Protein AF-A0A1Q7SGV6-F1 (afdb_monomer_lite)

Sequence (73 aa):
MSDPPLAACPRCTEPVNRIISAPNLNRYNFSSPTEAKYAKVTPREEIAKERELQKGYERIWLPPPVKHNPWEE

Structure (mmCIF, N/CA/C/O backbone):
data_AF-A0A1Q7SGV6-F1
#
_entry.id   AF-A0A1Q7SGV6-F1
#
loop_
_atom_site.group_PDB
_atom_site.id
_atom_site.type_symbol
_atom_site.label_atom_id
_atom_site.label_alt_id
_atom_site.label_comp_id
_atom_site.label_asym_id
_atom_site.label_entity_id
_atom_site.label_seq_id
_atom_site.pdbx_PDB_ins_code
_atom_site.Cartn_x
_atom_site.Cartn_y
_atom_site.Cartn_z
_atom_site.occupancy
_atom_site.B_iso_or_equiv
_atom_site.auth_seq_id
_atom_site.auth_comp_id
_atom_site.auth_asym_id
_atom_site.auth_atom_id
_atom_site.pdbx_PDB_model_num
ATOM 1 N N . MET A 1 1 ? 3.035 -12.019 -15.516 1.00 40.88 1 MET A N 1
ATOM 2 C CA . MET A 1 1 ? 3.330 -11.593 -16.898 1.00 40.88 1 MET A CA 1
ATOM 3 C C . MET A 1 1 ? 4.268 -12.629 -17.475 1.00 40.88 1 MET A C 1
ATOM 5 O O . MET A 1 1 ? 5.407 -12.687 -17.033 1.00 40.88 1 MET A O 1
ATOM 9 N N . SER A 1 2 ? 3.759 -13.482 -18.359 1.00 49.88 2 SER A N 1
ATOM 10 C CA . SER A 1 2 ? 4.488 -14.631 -18.914 1.00 49.88 2 SER A CA 1
ATOM 11 C C . SER A 1 2 ? 4.379 -14.637 -20.437 1.00 49.88 2 SER A C 1
ATOM 13 O O . SER A 1 2 ? 4.201 -15.686 -21.043 1.00 49.88 2 SER A O 1
ATOM 15 N N . ASP A 1 3 ? 4.428 -13.457 -21.048 1.00 53.59 3 ASP A N 1
ATOM 16 C CA . ASP A 1 3 ? 4.422 -13.340 -22.500 1.00 53.59 3 ASP A CA 1
ATOM 17 C C . ASP A 1 3 ? 5.859 -13.435 -23.022 1.00 53.59 3 ASP A C 1
ATOM 19 O O . ASP A 1 3 ? 6.773 -12.847 -22.424 1.00 53.59 3 ASP A O 1
ATOM 23 N N . PRO A 1 4 ? 6.094 -14.185 -24.113 1.00 66.12 4 PRO A N 1
ATOM 24 C CA . PRO A 1 4 ? 7.414 -14.290 -24.698 1.00 66.12 4 PRO A CA 1
ATOM 25 C C . PRO A 1 4 ? 7.879 -12.921 -25.228 1.00 66.12 4 PRO A C 1
ATOM 27 O O . PRO A 1 4 ? 7.082 -12.115 -25.712 1.00 66.12 4 PRO A O 1
ATOM 30 N N . PRO A 1 5 ? 9.185 -12.640 -25.145 1.00 65.69 5 PRO A N 1
ATOM 31 C CA . PRO A 1 5 ? 9.768 -11.378 -25.581 1.00 65.69 5 PRO A CA 1
ATOM 32 C C . PRO A 1 5 ? 9.604 -11.184 -27.095 1.00 65.69 5 PRO A C 1
ATOM 34 O O . PRO A 1 5 ? 9.861 -12.099 -27.876 1.00 65.69 5 PRO A O 1
ATOM 37 N N . LEU A 1 6 ? 9.248 -9.968 -27.512 1.00 73.88 6 LEU A N 1
ATOM 38 C CA . LEU A 1 6 ? 9.170 -9.599 -28.927 1.00 73.88 6 LEU A CA 1
ATOM 39 C C . LEU A 1 6 ? 10.569 -9.632 -29.564 1.00 73.88 6 LEU A C 1
ATOM 41 O O . LEU A 1 6 ? 11.477 -8.946 -29.097 1.00 73.88 6 LEU A O 1
ATOM 45 N N . ALA A 1 7 ? 10.735 -10.428 -30.624 1.00 75.38 7 ALA A N 1
ATOM 46 C CA . ALA A 1 7 ? 11.998 -10.561 -31.357 1.00 75.38 7 ALA A CA 1
ATOM 47 C C . ALA A 1 7 ? 12.188 -9.479 -32.439 1.00 75.38 7 ALA A C 1
ATOM 49 O O . ALA A 1 7 ? 13.313 -9.057 -32.703 1.00 75.38 7 ALA A O 1
ATOM 50 N N . ALA A 1 8 ? 11.094 -9.011 -33.045 1.00 80.06 8 ALA A N 1
ATOM 51 C CA . ALA A 1 8 ? 11.105 -8.035 -34.131 1.00 80.06 8 ALA A CA 1
ATOM 52 C C . ALA A 1 8 ? 10.044 -6.950 -33.911 1.00 80.06 8 ALA A C 1
ATOM 54 O O . ALA A 1 8 ? 8.992 -7.198 -33.313 1.00 80.06 8 ALA A O 1
ATOM 55 N N . CYS A 1 9 ? 10.321 -5.740 -34.397 1.00 74.12 9 CYS A N 1
ATOM 56 C CA . CYS A 1 9 ? 9.367 -4.641 -34.337 1.00 74.12 9 CYS A CA 1
ATOM 57 C C . CYS A 1 9 ? 8.211 -4.904 -35.321 1.00 74.12 9 CYS A C 1
ATOM 59 O O . CYS A 1 9 ? 8.470 -5.080 -36.512 1.00 74.12 9 CYS A O 1
ATOM 61 N N . PRO A 1 10 ? 6.935 -4.854 -34.896 1.00 79.31 10 PRO A N 1
ATOM 62 C CA . PRO A 1 10 ? 5.801 -5.118 -35.787 1.00 79.31 10 PRO A CA 1
ATOM 63 C C . PRO A 1 10 ? 5.612 -4.050 -36.879 1.00 79.31 10 PRO A C 1
ATOM 65 O O . PRO A 1 10 ? 4.826 -4.253 -37.797 1.00 79.31 10 PRO A O 1
ATOM 68 N N . ARG A 1 11 ? 6.306 -2.906 -36.783 1.00 81.25 11 ARG A N 1
ATOM 69 C CA . ARG A 1 11 ? 6.173 -1.775 -37.714 1.00 81.25 11 ARG A CA 1
ATOM 70 C C . ARG A 1 11 ? 7.303 -1.679 -38.740 1.00 81.25 11 ARG A C 1
ATOM 72 O O . ARG A 1 11 ? 7.041 -1.287 -39.869 1.00 81.25 11 ARG A O 1
ATOM 79 N N . CYS A 1 12 ? 8.538 -1.993 -38.351 1.00 84.31 12 CYS A N 1
ATOM 80 C CA . CYS A 1 12 ? 9.712 -1.887 -39.228 1.00 84.31 12 CYS A CA 1
ATOM 81 C C . CYS A 1 12 ? 10.451 -3.214 -39.434 1.00 84.31 12 CYS A C 1
ATOM 83 O O . CYS A 1 12 ? 11.429 -3.242 -40.171 1.00 84.31 12 CYS A O 1
ATOM 85 N N . THR A 1 13 ? 10.008 -4.313 -38.809 1.00 81.94 13 THR A N 1
ATOM 86 C CA . THR A 1 13 ? 10.610 -5.663 -38.896 1.00 81.94 13 THR A CA 1
ATOM 87 C C . THR A 1 13 ? 12.080 -5.776 -38.474 1.00 81.94 13 THR A C 1
ATOM 89 O O . THR A 1 13 ? 12.654 -6.858 -38.536 1.00 81.94 13 THR A O 1
ATOM 92 N N . GLU A 1 14 ? 12.682 -4.695 -37.980 1.00 82.94 14 GLU A N 1
ATOM 93 C CA . GLU A 1 14 ? 14.049 -4.692 -37.466 1.00 82.94 14 GLU A CA 1
ATOM 94 C C . GLU A 1 14 ? 14.172 -5.481 -36.148 1.00 82.94 14 GLU A C 1
ATOM 96 O O . GLU A 1 14 ? 13.201 -5.554 -35.373 1.00 82.94 14 GLU A O 1
ATOM 101 N N . PRO A 1 15 ? 15.357 -6.069 -35.874 1.00 79.31 15 PRO A N 1
ATOM 102 C CA . PRO A 1 15 ? 15.612 -6.800 -34.640 1.00 79.31 15 PRO A CA 1
ATOM 103 C C . PRO A 1 15 ? 15.516 -5.864 -33.432 1.00 79.31 15 PRO A C 1
ATOM 105 O O . PRO A 1 15 ? 16.176 -4.825 -33.366 1.00 79.31 15 PRO A O 1
ATOM 108 N N . VAL A 1 16 ? 14.694 -6.241 -32.451 1.00 76.06 16 VAL A N 1
ATOM 109 C CA . VAL A 1 16 ? 14.517 -5.441 -31.236 1.00 76.06 16 VAL A CA 1
ATOM 110 C C . VAL A 1 16 ? 15.681 -5.713 -30.294 1.00 76.06 16 VAL A C 1
ATOM 112 O O . VAL A 1 16 ? 15.758 -6.764 -29.656 1.00 76.06 16 VAL A O 1
ATOM 115 N N . ASN A 1 17 ? 16.578 -4.738 -30.160 1.00 70.12 17 ASN A N 1
ATOM 116 C CA . ASN A 1 17 ? 17.596 -4.780 -29.122 1.00 70.12 17 ASN A CA 1
ATOM 117 C C . ASN A 1 17 ? 16.946 -4.534 -27.761 1.00 70.12 17 ASN A C 1
ATOM 119 O O . ASN A 1 17 ? 16.317 -3.501 -27.520 1.00 70.12 17 ASN A O 1
ATOM 123 N N . ARG A 1 18 ? 17.125 -5.489 -26.844 1.00 61.75 18 ARG A N 1
ATOM 124 C CA . ARG A 1 18 ? 16.756 -5.293 -25.445 1.00 61.75 18 ARG A CA 1
ATOM 125 C C . ARG A 1 18 ? 17.661 -4.225 -24.855 1.00 61.75 18 ARG A C 1
ATOM 127 O O . ARG A 1 18 ? 18.791 -4.507 -24.465 1.00 61.75 18 ARG A O 1
ATOM 134 N N . ILE A 1 19 ? 17.146 -3.011 -24.732 1.00 63.66 19 ILE A N 1
ATOM 135 C CA . ILE A 1 19 ? 17.698 -2.067 -23.771 1.00 63.66 19 ILE A CA 1
ATOM 136 C C . ILE A 1 19 ? 17.331 -2.654 -22.414 1.00 63.66 19 ILE A C 1
ATOM 138 O O . ILE A 1 19 ? 16.157 -2.683 -22.042 1.00 63.66 19 ILE A O 1
ATOM 142 N N . ILE A 1 20 ? 18.322 -3.198 -21.708 1.00 56.31 20 ILE A N 1
ATOM 143 C CA . ILE A 1 20 ? 18.179 -3.587 -20.307 1.00 56.31 20 ILE A CA 1
ATOM 144 C C . ILE A 1 20 ? 17.994 -2.272 -19.548 1.00 56.31 20 ILE A C 1
ATOM 146 O O . ILE A 1 20 ? 18.939 -1.700 -19.013 1.00 56.31 20 ILE A O 1
ATOM 150 N N . SER A 1 21 ? 16.772 -1.734 -19.557 1.00 55.38 21 SER A N 1
ATOM 151 C CA . SER A 1 21 ? 16.380 -0.746 -18.566 1.00 55.38 21 SER A CA 1
ATOM 152 C C . SER A 1 21 ? 16.654 -1.413 -17.232 1.00 55.38 21 SER A C 1
ATOM 154 O O . SER A 1 21 ? 16.188 -2.540 -17.028 1.00 55.38 21 SER A O 1
ATOM 156 N N . ALA A 1 22 ? 17.463 -0.771 -16.391 1.00 56.34 22 ALA A N 1
ATOM 157 C CA . ALA A 1 22 ? 17.839 -1.296 -15.090 1.00 56.34 22 ALA A CA 1
ATOM 158 C C . ALA A 1 22 ? 16.629 -1.997 -14.439 1.00 56.34 22 ALA A C 1
ATOM 160 O O . ALA A 1 22 ? 15.527 -1.443 -14.485 1.00 56.34 22 ALA A O 1
ATOM 161 N N . PRO A 1 23 ? 16.791 -3.187 -13.836 1.00 53.69 23 PRO A N 1
ATOM 162 C CA . PRO A 1 23 ? 15.677 -3.909 -13.216 1.00 53.69 23 PRO A CA 1
ATOM 163 C C . PRO A 1 23 ? 14.924 -3.083 -12.151 1.00 53.69 23 PRO A C 1
ATOM 165 O O . PRO A 1 23 ? 13.811 -3.434 -11.778 1.00 53.69 23 PRO A O 1
ATOM 168 N N . ASN A 1 24 ? 15.518 -1.965 -11.716 1.00 50.78 24 ASN A N 1
ATOM 169 C CA . ASN A 1 24 ? 14.978 -0.947 -10.819 1.00 50.78 24 ASN A CA 1
ATOM 170 C C . ASN A 1 24 ? 14.673 0.396 -11.513 1.00 50.78 24 ASN A C 1
ATOM 172 O O . ASN A 1 24 ? 14.796 1.454 -10.895 1.00 50.78 24 ASN A O 1
ATOM 176 N N . LEU A 1 25 ? 14.286 0.411 -12.792 1.00 53.69 25 LEU A N 1
ATOM 177 C CA . LEU A 1 25 ? 13.671 1.610 -13.355 1.00 53.69 25 LEU A CA 1
ATOM 178 C C . LEU A 1 25 ? 12.312 1.784 -12.662 1.00 53.69 25 LEU A C 1
ATOM 180 O O . LEU A 1 25 ? 11.315 1.184 -13.067 1.00 53.69 25 LEU A O 1
ATOM 184 N N . ASN A 1 26 ? 12.296 2.560 -11.575 1.00 53.09 26 ASN A N 1
ATOM 185 C CA . ASN A 1 26 ? 11.082 3.033 -10.928 1.00 53.09 26 ASN A CA 1
ATOM 186 C C . ASN A 1 26 ? 10.240 3.724 -12.006 1.00 53.09 26 ASN A C 1
ATOM 188 O O . ASN A 1 26 ? 10.482 4.871 -12.361 1.00 53.09 26 ASN A O 1
ATOM 192 N N . ARG A 1 27 ? 9.258 3.005 -12.564 1.00 58.97 27 ARG A N 1
ATOM 193 C CA . ARG A 1 27 ? 8.317 3.541 -13.564 1.00 58.97 27 ARG A CA 1
ATOM 194 C C . ARG A 1 27 ? 7.448 4.669 -13.004 1.00 58.97 27 ARG A C 1
ATOM 196 O O . ARG A 1 27 ? 6.749 5.335 -13.757 1.00 58.97 27 ARG A O 1
ATOM 203 N N . TYR A 1 28 ? 7.496 4.854 -11.692 1.00 61.22 28 TYR A N 1
ATOM 204 C CA . TYR A 1 28 ? 6.739 5.825 -10.937 1.00 61.22 28 TYR A CA 1
ATOM 205 C C . TYR A 1 28 ? 7.700 6.579 -10.022 1.00 61.22 28 TYR A C 1
ATOM 207 O O . TYR A 1 28 ? 8.440 5.968 -9.247 1.00 61.22 28 TYR A O 1
ATOM 215 N N . ASN A 1 29 ? 7.680 7.907 -10.113 1.00 64.62 29 ASN A N 1
ATOM 216 C CA . ASN A 1 29 ? 8.399 8.791 -9.202 1.00 64.62 29 ASN A CA 1
ATOM 217 C C . ASN A 1 29 ? 7.613 8.888 -7.889 1.00 64.62 29 ASN A C 1
ATOM 219 O O . ASN A 1 29 ? 6.952 9.891 -7.640 1.00 64.62 29 ASN A O 1
ATOM 223 N N . PHE A 1 30 ? 7.636 7.829 -7.080 1.00 73.69 30 PHE A N 1
ATOM 224 C CA . PHE A 1 30 ? 7.035 7.876 -5.750 1.00 73.69 30 PHE A CA 1
ATOM 225 C C . PHE A 1 30 ? 7.862 8.794 -4.849 1.00 73.69 30 PHE A C 1
ATOM 227 O O . PHE A 1 30 ? 9.084 8.659 -4.763 1.00 73.69 30 PHE A O 1
ATOM 234 N N . SER A 1 31 ? 7.192 9.704 -4.152 1.00 76.81 31 SER A N 1
ATOM 235 C CA . SER A 1 31 ? 7.811 10.609 -3.182 1.00 76.81 31 SER A CA 1
ATOM 236 C C . SER A 1 31 ? 8.243 9.887 -1.901 1.00 76.81 31 SER A C 1
ATOM 238 O O . SER A 1 31 ? 9.108 10.374 -1.175 1.00 76.81 31 SER A O 1
ATOM 240 N N . SER A 1 32 ? 7.661 8.713 -1.617 1.00 76.94 32 SER A N 1
ATOM 241 C CA . SER A 1 32 ? 7.966 7.925 -0.422 1.00 76.94 32 SER A CA 1
ATOM 242 C C . SER A 1 32 ? 7.768 6.412 -0.620 1.00 76.94 32 SER A C 1
ATOM 244 O O . SER A 1 32 ? 6.966 5.985 -1.456 1.00 76.94 32 SER A O 1
ATOM 246 N N . PRO A 1 33 ? 8.432 5.565 0.195 1.00 77.38 33 PRO A N 1
ATOM 247 C CA . PRO A 1 33 ? 8.175 4.120 0.226 1.00 77.38 33 PRO A CA 1
ATOM 248 C C . PRO A 1 33 ? 6.721 3.780 0.576 1.00 77.38 33 PRO A C 1
ATOM 250 O O . PRO A 1 33 ? 6.185 2.758 0.147 1.00 77.38 33 PRO A O 1
ATOM 253 N N . THR A 1 34 ? 6.082 4.650 1.357 1.00 78.31 34 THR A N 1
ATOM 254 C CA . THR A 1 34 ? 4.677 4.555 1.745 1.00 78.31 34 THR A CA 1
ATOM 255 C C . THR A 1 34 ? 3.784 4.690 0.519 1.00 78.31 34 THR A C 1
ATOM 257 O O . THR A 1 34 ? 2.966 3.813 0.258 1.00 78.31 34 THR A O 1
ATOM 260 N N . GLU A 1 35 ? 4.002 5.723 -0.292 1.00 75.56 35 GLU A N 1
ATOM 261 C CA . GLU A 1 35 ? 3.272 5.935 -1.543 1.00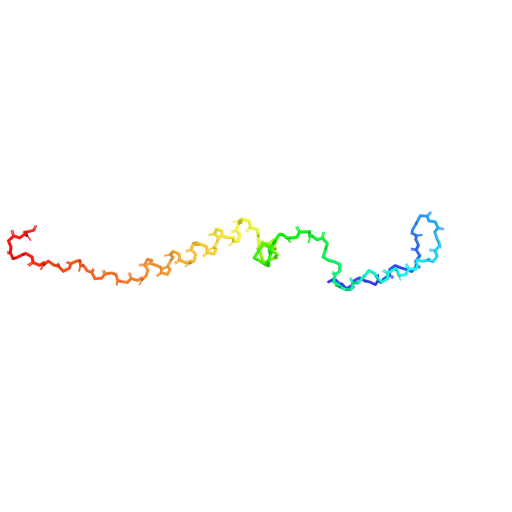 75.56 35 GLU A CA 1
ATOM 262 C C . GLU A 1 35 ? 3.442 4.749 -2.500 1.00 75.56 35 GLU A C 1
ATOM 264 O O . GLU A 1 35 ? 2.458 4.234 -3.020 1.00 75.56 35 GLU A O 1
ATOM 269 N N . ALA A 1 36 ? 4.661 4.222 -2.643 1.00 79.69 36 ALA A N 1
ATOM 270 C CA . ALA A 1 36 ? 4.915 3.037 -3.465 1.00 79.69 36 ALA A CA 1
ATOM 271 C C . ALA A 1 36 ? 4.138 1.793 -2.987 1.00 79.69 36 ALA A C 1
ATOM 273 O O . ALA A 1 36 ? 3.702 0.968 -3.795 1.00 79.69 36 ALA A O 1
ATOM 274 N N . LYS A 1 37 ? 3.961 1.648 -1.667 1.00 79.00 37 LYS A N 1
ATOM 275 C CA . LYS A 1 37 ? 3.204 0.549 -1.054 1.00 79.00 37 LYS A CA 1
ATOM 276 C C . LYS A 1 37 ? 1.701 0.686 -1.301 1.00 79.00 37 LYS A C 1
ATOM 278 O O . LYS A 1 37 ? 1.049 -0.324 -1.558 1.00 79.00 37 LYS A O 1
ATOM 283 N N . TYR A 1 38 ? 1.171 1.908 -1.240 1.00 79.19 38 TYR A N 1
ATOM 284 C CA . TYR A 1 38 ? -0.257 2.184 -1.424 1.00 79.19 38 TYR A CA 1
ATOM 285 C C . TYR A 1 38 ? -0.662 2.413 -2.887 1.00 79.19 38 TYR A C 1
ATOM 287 O O . TYR A 1 38 ? -1.827 2.250 -3.211 1.00 79.19 38 TYR A O 1
ATOM 295 N N . ALA A 1 39 ? 0.272 2.655 -3.811 1.00 79.94 39 ALA A N 1
ATOM 296 C CA . ALA A 1 39 ? -0.026 2.865 -5.234 1.00 79.94 39 ALA A CA 1
ATOM 297 C C . ALA A 1 39 ? -0.709 1.673 -5.933 1.00 79.94 39 ALA A C 1
ATOM 299 O O . ALA A 1 39 ? -1.332 1.832 -6.980 1.00 79.94 39 ALA A O 1
ATOM 300 N N . LYS A 1 40 ? -0.563 0.465 -5.379 1.00 76.56 40 LYS A N 1
ATOM 301 C CA . LYS A 1 40 ? -1.226 -0.749 -5.878 1.00 76.56 40 LYS A CA 1
ATOM 302 C C . LYS A 1 40 ? -2.598 -0.982 -5.248 1.00 76.56 40 LYS A C 1
ATOM 304 O O . LYS A 1 40 ? -3.298 -1.882 -5.696 1.00 76.56 40 LYS A O 1
ATOM 309 N N . VAL A 1 41 ? -2.936 -0.227 -4.204 1.00 80.81 41 VAL A N 1
ATOM 310 C CA . VAL A 1 41 ? -4.185 -0.361 -3.461 1.00 80.81 41 VAL A CA 1
ATOM 311 C C . VAL A 1 41 ? -5.197 0.595 -4.074 1.00 80.81 41 VAL A C 1
ATOM 313 O O . VAL A 1 41 ? -4.953 1.791 -4.213 1.00 80.81 41 VAL A O 1
ATOM 316 N N . THR A 1 42 ? -6.338 0.061 -4.481 1.00 82.69 42 THR A N 1
ATOM 317 C CA . THR A 1 42 ? -7.443 0.880 -4.981 1.00 82.69 42 THR A CA 1
ATOM 318 C C . THR A 1 42 ? -8.238 1.477 -3.813 1.00 82.69 42 THR A C 1
ATOM 320 O O . THR A 1 42 ? -8.336 0.844 -2.759 1.00 82.69 42 THR A O 1
ATOM 323 N N . PRO A 1 43 ? -8.920 2.627 -3.989 1.00 80.75 43 PRO A N 1
ATOM 324 C CA . PRO A 1 43 ? -9.748 3.216 -2.928 1.00 80.75 43 PRO A CA 1
ATOM 325 C C . PRO A 1 43 ? -10.798 2.248 -2.362 1.00 80.75 4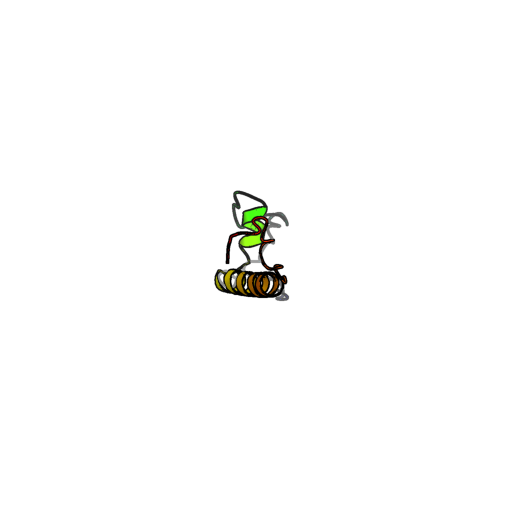3 PRO A C 1
ATOM 327 O O . PRO A 1 43 ? -11.148 2.285 -1.186 1.00 80.75 43 PRO A O 1
ATOM 330 N N . ARG A 1 44 ? -11.296 1.325 -3.195 1.00 81.81 44 ARG A N 1
ATOM 331 C CA . ARG A 1 44 ? -12.272 0.309 -2.784 1.00 81.81 44 ARG A CA 1
ATOM 332 C C . ARG A 1 44 ? -11.678 -0.719 -1.818 1.00 81.81 44 ARG A C 1
ATOM 334 O O . ARG A 1 44 ? -12.379 -1.169 -0.915 1.00 81.81 44 ARG A O 1
ATOM 341 N N . GLU A 1 45 ? -10.418 -1.094 -2.012 1.00 85.50 45 GLU A N 1
A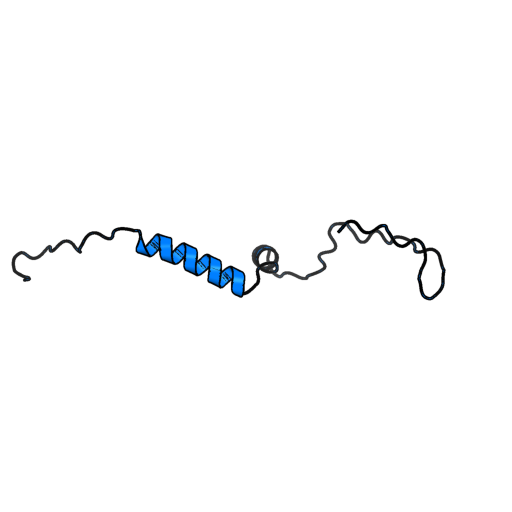TOM 342 C CA . GLU A 1 45 ? -9.700 -2.017 -1.128 1.00 85.50 45 GLU A CA 1
ATOM 343 C C . GLU A 1 45 ? -9.357 -1.354 0.210 1.00 85.50 45 GLU A C 1
ATOM 345 O O . GLU A 1 45 ? -9.449 -2.006 1.249 1.00 85.50 45 GLU A O 1
ATOM 350 N N . GLU A 1 46 ? -9.049 -0.052 0.211 1.00 82.19 46 GLU A N 1
ATOM 351 C CA . GLU A 1 46 ? -8.857 0.718 1.449 1.00 82.19 46 GLU A CA 1
ATOM 352 C C . GLU A 1 46 ? -10.136 0.751 2.291 1.00 82.19 46 GLU A C 1
ATOM 354 O O . GLU A 1 46 ? -10.103 0.404 3.472 1.00 82.19 46 GLU A O 1
ATOM 359 N N . ILE A 1 47 ? -11.279 1.051 1.664 1.00 85.44 47 ILE A N 1
ATOM 360 C CA . ILE A 1 47 ? -12.589 1.064 2.334 1.00 85.44 47 ILE A CA 1
ATOM 361 C C . ILE A 1 47 ? -12.950 -0.326 2.878 1.00 85.44 47 ILE A C 1
ATOM 363 O O . ILE A 1 47 ? -13.509 -0.450 3.968 1.00 85.44 47 ILE A O 1
ATOM 367 N N . ALA A 1 48 ? -12.651 -1.392 2.130 1.00 87.88 48 ALA A N 1
ATOM 368 C CA . ALA A 1 48 ? -12.907 -2.756 2.590 1.00 87.88 48 ALA A CA 1
ATOM 369 C C . ALA A 1 48 ? -12.078 -3.091 3.841 1.00 87.88 48 ALA A C 1
ATOM 371 O O . ALA A 1 48 ? -12.619 -3.607 4.820 1.00 87.88 48 ALA A O 1
ATOM 372 N N . LYS A 1 49 ? -10.794 -2.723 3.836 1.00 85.31 49 LYS A N 1
ATOM 373 C CA . LYS A 1 49 ? -9.881 -2.923 4.963 1.00 85.31 49 LYS A CA 1
ATOM 374 C C . LYS A 1 49 ? -10.289 -2.110 6.193 1.00 85.31 49 LYS A C 1
ATOM 376 O O . LYS A 1 49 ? -10.222 -2.615 7.311 1.00 85.31 49 LYS A O 1
ATOM 381 N N . GLU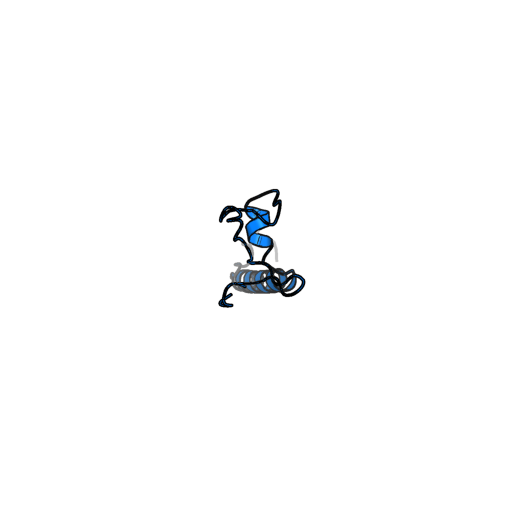 A 1 50 ? -10.745 -0.874 6.002 1.00 84.50 50 GLU A N 1
ATOM 382 C CA . GLU A 1 50 ? -11.253 -0.039 7.093 1.00 84.50 50 GLU A CA 1
ATOM 383 C C . GLU A 1 50 ? -12.493 -0.664 7.751 1.00 84.50 50 GLU A C 1
ATOM 385 O O . GLU A 1 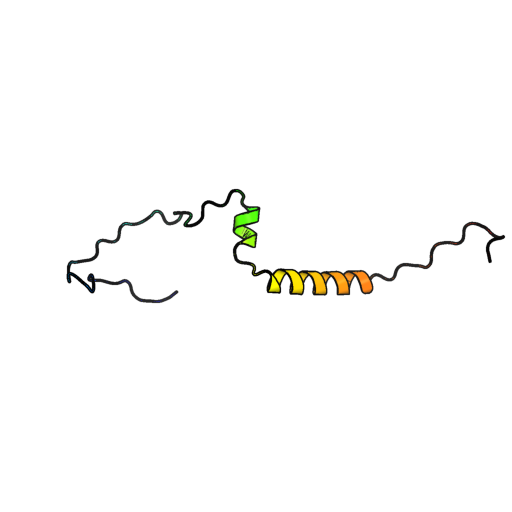50 ? -12.556 -0.770 8.976 1.00 84.50 50 GLU A O 1
ATOM 390 N N . ARG A 1 51 ? -13.438 -1.178 6.952 1.00 85.75 51 ARG A N 1
ATOM 391 C CA . ARG A 1 51 ? -14.628 -1.879 7.466 1.00 85.75 51 ARG A CA 1
ATOM 392 C C . ARG A 1 51 ? -14.276 -3.128 8.273 1.00 85.75 51 ARG A C 1
ATOM 394 O O . ARG A 1 51 ? -14.952 -3.441 9.249 1.00 85.75 51 ARG A O 1
ATOM 401 N N . GLU A 1 52 ? -13.244 -3.865 7.874 1.00 85.25 52 GLU A N 1
ATOM 402 C CA . GLU A 1 52 ? -12.762 -5.024 8.635 1.00 85.25 52 GLU A CA 1
ATOM 403 C C . GLU A 1 52 ? -12.139 -4.619 9.974 1.00 85.25 52 GLU A C 1
ATOM 405 O O . GLU A 1 52 ? -12.404 -5.264 10.989 1.00 85.25 52 GLU A O 1
ATOM 410 N N . LEU A 1 53 ? -11.370 -3.527 10.001 1.00 82.94 53 LEU A N 1
ATOM 411 C CA . LEU A 1 53 ? -10.816 -2.979 11.241 1.00 82.94 53 LEU A CA 1
ATOM 412 C C . LEU A 1 53 ? -11.923 -2.504 12.192 1.00 82.94 53 LEU A C 1
ATOM 414 O O . LEU A 1 53 ? -11.866 -2.804 13.384 1.00 82.94 53 LEU A O 1
ATOM 418 N N . GLN A 1 54 ? -12.957 -1.832 11.675 1.00 79.94 54 GLN A N 1
ATOM 419 C CA . GLN A 1 54 ? -14.106 -1.376 12.468 1.00 79.94 54 GLN A CA 1
ATOM 420 C C . GLN A 1 54 ? -14.860 -2.536 13.130 1.00 79.94 54 GLN A C 1
ATOM 422 O O . GLN A 1 54 ? -15.158 -2.455 14.319 1.00 79.94 54 GLN A O 1
ATOM 427 N N . LYS A 1 55 ? -15.061 -3.663 12.428 1.00 79.75 55 LYS A N 1
ATOM 428 C CA . LYS A 1 55 ? -15.627 -4.886 13.035 1.00 79.75 55 LYS A CA 1
ATOM 429 C C . LYS A 1 55 ? -14.807 -5.380 14.229 1.00 79.75 55 LYS A C 1
ATOM 431 O O . LYS A 1 55 ? -15.362 -5.936 15.171 1.00 79.75 55 LYS A O 1
ATOM 436 N N . GLY A 1 56 ? -13.485 -5.209 14.185 1.00 72.25 56 GLY A N 1
ATOM 437 C CA . GLY A 1 56 ? -12.597 -5.517 15.304 1.00 72.25 56 GLY A CA 1
ATOM 438 C C . GLY A 1 56 ? -12.853 -4.609 16.505 1.00 72.25 56 GLY A C 1
ATOM 439 O O . GLY A 1 56 ? -12.990 -5.117 17.615 1.00 72.25 56 GLY A O 1
ATOM 440 N N . TYR A 1 57 ? -12.974 -3.298 16.277 1.00 65.38 57 TYR A N 1
ATOM 441 C CA . TYR A 1 57 ? -13.275 -2.309 17.319 1.00 65.38 57 TYR A CA 1
ATOM 442 C C . TYR A 1 57 ? -14.646 -2.514 17.963 1.00 65.38 57 TYR A C 1
ATOM 444 O O . TYR A 1 57 ? -14.740 -2.487 19.185 1.00 65.38 57 TYR A O 1
ATOM 452 N N . GLU A 1 58 ? -15.686 -2.786 17.171 1.00 64.44 58 GLU A N 1
ATOM 453 C CA . GLU A 1 58 ? -17.030 -3.101 17.683 1.00 64.44 58 GLU A CA 1
ATOM 454 C C . GLU A 1 58 ? -17.034 -4.341 18.585 1.00 64.44 58 GLU A C 1
ATOM 456 O O . GLU A 1 58 ? -17.853 -4.463 19.494 1.00 64.44 58 GLU A O 1
ATOM 461 N N . ARG A 1 59 ? -16.100 -5.271 18.349 1.00 64.00 59 ARG A N 1
ATOM 462 C CA . ARG A 1 59 ? -15.964 -6.502 19.131 1.00 64.00 59 ARG A CA 1
ATOM 463 C C . ARG A 1 59 ? -15.138 -6.333 20.402 1.00 64.00 59 ARG A C 1
ATOM 465 O O . ARG A 1 59 ? -15.091 -7.266 21.207 1.00 64.00 59 ARG A O 1
ATOM 472 N N . ILE A 1 60 ? -14.472 -5.193 20.589 1.00 67.25 60 ILE A N 1
ATOM 473 C CA . ILE A 1 60 ? -13.823 -4.878 21.859 1.00 67.25 60 ILE A CA 1
ATOM 474 C C . ILE A 1 60 ? -14.946 -4.555 22.835 1.00 67.25 60 ILE A C 1
ATOM 476 O O . ILE A 1 60 ? -15.573 -3.501 22.766 1.00 67.25 60 ILE A O 1
ATOM 480 N N . TRP A 1 61 ? -15.216 -5.493 23.739 1.00 68.00 61 TRP A N 1
ATOM 481 C CA . TRP A 1 61 ? -16.122 -5.261 24.851 1.00 68.00 61 TRP A CA 1
ATOM 482 C C . TRP A 1 61 ? -15.553 -4.124 25.702 1.00 68.00 61 TRP A C 1
ATOM 484 O O . TRP A 1 61 ? -14.553 -4.300 26.401 1.00 68.00 61 TRP A O 1
ATOM 494 N N . LEU A 1 62 ? -16.159 -2.944 25.594 1.00 72.19 62 LEU A N 1
ATOM 495 C CA . LEU A 1 62 ? -15.846 -1.828 26.468 1.00 72.19 62 LEU A CA 1
ATOM 496 C C . LEU A 1 62 ? -16.651 -2.035 27.759 1.00 72.19 62 LEU A C 1
ATOM 498 O O . LEU A 1 62 ? -17.885 -2.065 27.684 1.00 72.19 62 LEU A O 1
ATOM 502 N N . PRO A 1 63 ? -16.009 -2.217 28.929 1.00 77.06 63 PRO A N 1
ATOM 503 C CA . PRO A 1 63 ? -16.746 -2.258 30.180 1.00 77.06 63 PRO A CA 1
ATOM 504 C C . PRO A 1 63 ? -17.535 -0.954 30.340 1.00 77.06 63 PRO A C 1
ATOM 506 O O . PRO A 1 63 ? -17.053 0.105 29.917 1.00 77.06 63 PRO A O 1
ATOM 509 N N . PRO A 1 64 ? -18.730 -0.999 30.951 1.00 79.50 64 PRO A N 1
ATOM 510 C CA . PRO A 1 64 ? -19.435 0.222 31.301 1.00 79.50 64 PRO A CA 1
ATOM 511 C C . PRO A 1 64 ? -18.511 1.121 32.139 1.00 79.50 64 PRO A C 1
ATOM 513 O O . PRO A 1 64 ? -17.714 0.602 32.932 1.00 79.50 64 PRO A O 1
ATOM 516 N N . PRO A 1 65 ? -18.584 2.452 31.963 1.00 80.12 65 PRO A N 1
ATOM 517 C CA . PRO A 1 65 ? -17.760 3.372 32.731 1.00 80.12 65 PRO A CA 1
ATOM 518 C C . PRO A 1 65 ? -17.982 3.121 34.222 1.00 80.12 65 PRO A C 1
ATOM 520 O O . PRO A 1 65 ? -19.117 2.968 34.681 1.00 80.12 65 PRO A O 1
ATOM 523 N N . VAL A 1 66 ? -16.887 3.045 34.978 1.00 81.00 66 VAL A N 1
ATOM 524 C CA . VAL A 1 66 ? -16.959 2.838 36.423 1.00 81.00 66 VAL A CA 1
ATOM 525 C C . VAL A 1 66 ? -17.626 4.063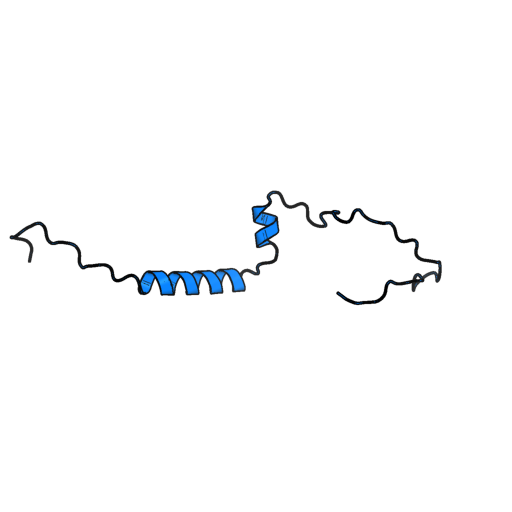 37.037 1.00 81.00 66 VAL A C 1
ATOM 527 O O . VAL A 1 66 ? -17.097 5.172 36.969 1.00 81.00 66 VAL A O 1
ATOM 530 N N . LYS A 1 67 ? -18.804 3.869 37.636 1.00 80.75 67 LYS A N 1
ATOM 531 C CA . LYS A 1 67 ? -19.458 4.904 38.436 1.00 80.75 67 LYS A CA 1
ATOM 532 C C . LYS A 1 67 ? -18.629 5.127 39.700 1.00 80.75 67 LYS A C 1
ATOM 534 O O . LYS A 1 67 ? -18.618 4.286 40.595 1.00 80.75 67 LYS A O 1
ATOM 539 N N . HIS A 1 68 ? -17.903 6.239 39.754 1.00 78.00 68 HIS A N 1
ATOM 540 C CA . HIS A 1 68 ? -17.095 6.610 40.920 1.00 78.00 68 HIS A CA 1
ATOM 541 C C . HIS A 1 68 ? -17.894 7.380 41.980 1.00 78.00 68 HIS A C 1
ATOM 543 O O . HIS A 1 68 ? -17.454 7.463 43.125 1.00 78.00 68 HIS A O 1
ATOM 549 N N . ASN A 1 69 ? -19.057 7.929 41.619 1.00 79.00 69 ASN A N 1
ATOM 550 C CA . ASN A 1 69 ? -19.898 8.700 42.523 1.00 79.00 69 ASN A CA 1
ATOM 551 C C . ASN A 1 69 ? -21.063 7.837 43.051 1.00 79.00 69 ASN A C 1
ATOM 553 O O . ASN A 1 69 ? -21.896 7.405 42.254 1.00 79.00 69 ASN A O 1
ATOM 557 N N . PRO A 1 70 ? -21.160 7.594 44.372 1.00 72.94 70 PRO A N 1
ATOM 558 C CA . PRO A 1 70 ? -22.268 6.837 44.959 1.00 72.94 70 PRO A CA 1
ATOM 559 C C . PRO A 1 70 ? -23.625 7.564 44.905 1.00 72.94 70 PRO A C 1
ATOM 561 O O . PRO A 1 70 ? -24.629 6.974 45.291 1.00 72.94 70 PRO A O 1
ATOM 564 N N . TRP A 1 71 ? -23.667 8.815 44.432 1.00 78.19 71 TRP A N 1
ATOM 565 C CA . TRP A 1 71 ? -24.875 9.647 44.368 1.00 78.19 71 TRP A CA 1
ATOM 566 C C . TRP A 1 71 ? -25.358 9.956 42.940 1.00 78.19 71 TRP A C 1
ATOM 568 O O . TRP A 1 71 ? -26.295 10.732 42.776 1.00 78.19 71 TRP A O 1
ATOM 578 N N . GLU A 1 72 ? -24.731 9.382 41.910 1.00 70.12 72 GLU A N 1
ATOM 579 C CA . GLU A 1 72 ? -25.160 9.527 40.510 1.00 70.12 72 GLU A CA 1
ATOM 580 C C . GLU A 1 72 ? -25.951 8.284 40.055 1.00 70.12 72 GLU A C 1
ATOM 582 O O . GLU A 1 72 ? -25.378 7.240 39.702 1.00 70.12 72 GLU A O 1
ATOM 587 N N . GLU A 1 73 ? -27.286 8.392 40.091 1.00 65.50 73 GLU A N 1
ATOM 588 C CA . GLU A 1 73 ? -28.216 7.449 39.434 1.00 65.50 73 GLU A CA 1
ATOM 589 C C . GLU A 1 73 ? -28.000 7.383 37.917 1.00 65.50 73 GLU A C 1
ATOM 591 O O . GLU A 1 73 ? -27.806 8.434 37.271 1.00 65.50 73 GLU A O 1
#

pLDDT: mean 72.93, std 10.67, range [40.88, 87.88]

Foldseek 3Di:
DPDDDDQADPPPRDGDDDPPPDPPPPPDPDPDPVCVVCVVPDPVNVVVVVVVVVVVVVPPPDPDPDDPDPPDD

Secondary structure (DSSP, 8-state):
--PPPP-B-TTT--B-------TT--SS--SSHHHHHHTTS-HHHHHHHHHHHHHHHHTS-PPPP----TT--

Radius of gyration: 27.56 Å; chains: 1; bounding box: 46×25×84 Å